Protein AF-A0A2A5C7H6-F1 (afdb_monomer)

Nearest PDB structures (foldseek):
  6e6r-assembly1_A  TM=9.881E-01  e=1.520E-05  Pseudomonas aeruginosa
  4e6k-assembly1_G  TM=1.001E+00  e=2.545E-05  Pseudomonas aeruginosa PAO1
  6e6s-assembly2_B  TM=9.928E-01  e=2.238E-05  Pseudomonas aeruginosa

Organism: NCBI:txid2030880

Sequence (61 aa):
MYVCLCKAVTDSQIKESINSGANSFAEVRRNLGVSTQCGKCMQQARSIVETAVKKAPFHPA

Solvent-accessible surface area (backbone atoms only — not comparable to full-atom values): 3659 Å² total; per-residue (Å²): 101,80,54,25,78,92,58,72,33,33,53,63,57,54,49,48,44,36,77,74,66,36,82,46,59,68,47,43,27,68,76,57,45,50,53,73,74,87,40,82,32,41,70,61,51,43,53,52,40,60,56,42,53,75,66,49,78,90,70,86,128

Radius of gyration: 10.61 Å; Cα contacts (8 Å, |Δi|>4): 78; chains: 1; bounding box: 23×22×27 Å

Mean predicted aligned error: 3.04 Å

InterPro domains:
  IPR007419 BFD-like [2Fe-2S]-binding domain [PF04324] (2-50)
  IPR041854 BFD-like [2Fe-2S]-binding domain s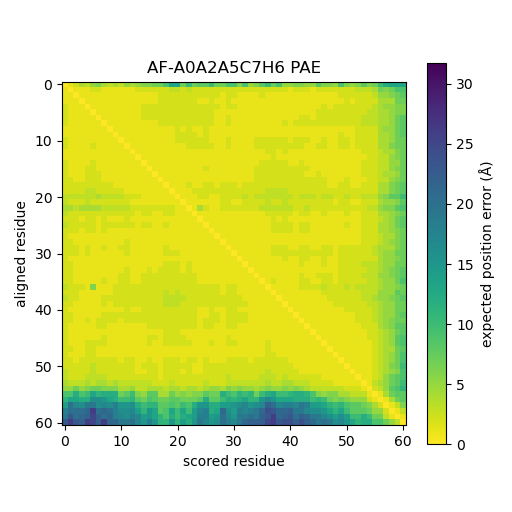uperfamily [G3DSA:1.10.10.1100] (1-55)
  IPR052371 Bacterioferritin-associated ferredoxin [PTHR37424] (1-54)

Structure (mmCIF, N/CA/C/O backbone):
data_AF-A0A2A5C7H6-F1
#
_entry.id   AF-A0A2A5C7H6-F1
#
loop_
_atom_site.group_PDB
_atom_site.id
_atom_site.type_symbol
_atom_site.label_atom_id
_atom_site.label_alt_id
_atom_site.label_comp_id
_atom_site.label_asym_id
_atom_site.label_entity_id
_atom_site.label_seq_id
_atom_site.pdbx_PDB_ins_code
_atom_site.Cartn_x
_atom_site.Cartn_y
_atom_site.Cartn_z
_atom_site.occupancy
_atom_site.B_iso_or_equiv
_atom_site.auth_seq_id
_atom_site.auth_comp_id
_atom_site.auth_asym_id
_atom_site.auth_atom_id
_atom_site.pdbx_PDB_model_num
ATOM 1 N N . MET A 1 1 ? -2.462 10.936 -3.675 1.00 90.00 1 MET A N 1
ATOM 2 C CA . MET A 1 1 ? -1.185 11.053 -4.413 1.00 90.00 1 MET A CA 1
ATOM 3 C C . MET A 1 1 ? -0.672 9.678 -4.826 1.00 90.00 1 MET A C 1
ATOM 5 O O . MET A 1 1 ? -0.889 8.717 -4.094 1.00 90.00 1 MET A O 1
ATOM 9 N N . TYR A 1 2 ? 0.027 9.575 -5.961 1.00 97.81 2 TYR A N 1
ATOM 10 C CA . TYR A 1 2 ? 0.787 8.363 -6.282 1.00 97.81 2 TYR A CA 1
ATOM 11 C C . TYR A 1 2 ? 1.990 8.238 -5.352 1.00 97.81 2 TYR A C 1
ATOM 13 O O . TYR A 1 2 ? 2.784 9.164 -5.220 1.00 97.81 2 TYR A O 1
ATOM 21 N N . VAL A 1 3 ? 2.107 7.077 -4.720 1.00 98.38 3 VAL A N 1
ATOM 22 C CA . VAL A 1 3 ? 3.218 6.720 -3.835 1.00 98.38 3 VAL A CA 1
ATOM 23 C C . VAL A 1 3 ? 4.208 5.836 -4.587 1.00 98.38 3 VAL A C 1
ATOM 25 O O . VAL A 1 3 ? 5.413 6.032 -4.476 1.00 98.38 3 VAL A O 1
ATOM 28 N N . CYS A 1 4 ? 3.723 4.888 -5.395 1.00 98.69 4 CYS A N 1
ATOM 29 C CA . CYS A 1 4 ? 4.560 4.017 -6.217 1.00 98.69 4 CYS A CA 1
ATOM 30 C C . CYS A 1 4 ? 4.225 4.186 -7.696 1.00 98.69 4 CYS A C 1
ATOM 32 O O . CYS A 1 4 ? 3.210 3.675 -8.158 1.00 98.69 4 CYS A O 1
ATOM 34 N N . LEU A 1 5 ? 5.107 4.842 -8.451 1.00 98.56 5 LEU A N 1
ATOM 35 C CA . LEU A 1 5 ? 4.929 5.020 -9.898 1.00 98.56 5 LEU A CA 1
ATOM 36 C C . LEU A 1 5 ? 5.059 3.697 -10.664 1.00 98.56 5 LEU A C 1
ATOM 38 O O . LEU A 1 5 ? 4.270 3.410 -11.550 1.00 98.56 5 LEU A O 1
ATOM 42 N N . CYS A 1 6 ? 6.003 2.850 -10.252 1.00 98.62 6 CYS A N 1
ATOM 43 C CA . CYS A 1 6 ? 6.249 1.526 -10.825 1.00 98.62 6 CYS A CA 1
ATOM 44 C C . CYS A 1 6 ? 5.023 0.601 -10.850 1.00 98.62 6 CYS A C 1
ATOM 46 O O . CYS A 1 6 ? 4.894 -0.236 -11.736 1.00 98.62 6 CYS A O 1
ATOM 48 N N . LYS A 1 7 ? 4.157 0.715 -9.841 1.00 98.56 7 LYS A N 1
ATOM 49 C CA . LYS A 1 7 ? 2.985 -0.151 -9.655 1.00 98.56 7 LYS A CA 1
ATOM 50 C C . LYS A 1 7 ? 1.671 0.625 -9.647 1.00 98.56 7 LYS A C 1
ATOM 52 O O . LYS A 1 7 ? 0.648 0.055 -9.302 1.00 98.56 7 LYS A O 1
ATOM 57 N N . ALA A 1 8 ? 1.715 1.915 -9.987 1.00 98.38 8 ALA A N 1
ATOM 58 C CA . ALA A 1 8 ? 0.574 2.826 -9.937 1.00 98.38 8 ALA A CA 1
ATOM 59 C C . ALA A 1 8 ? -0.212 2.762 -8.606 1.00 98.38 8 ALA A C 1
ATOM 61 O O . ALA A 1 8 ? -1.437 2.782 -8.599 1.00 98.38 8 ALA A O 1
ATOM 62 N N . VAL A 1 9 ? 0.494 2.694 -7.469 1.00 98.69 9 VAL A N 1
ATOM 63 C CA . VAL A 1 9 ? -0.135 2.632 -6.136 1.00 98.69 9 VAL A CA 1
ATOM 64 C C . VAL A 1 9 ? -0.255 4.030 -5.546 1.00 98.69 9 VAL A C 1
ATOM 66 O O . VAL A 1 9 ? 0.730 4.776 -5.490 1.00 98.69 9 VAL A O 1
ATOM 69 N N . THR A 1 10 ? -1.444 4.365 -5.061 1.00 98.75 10 THR A N 1
ATOM 70 C CA . THR A 1 10 ? -1.774 5.631 -4.398 1.00 98.75 10 THR A CA 1
ATOM 71 C C . THR A 1 10 ? -1.827 5.494 -2.877 1.00 98.75 10 THR A C 1
ATOM 73 O O . THR A 1 10 ? -1.950 4.397 -2.333 1.00 98.75 10 THR A O 1
ATOM 76 N N . ASP A 1 11 ? -1.753 6.618 -2.164 1.00 98.19 11 ASP A N 1
ATOM 77 C CA . ASP A 1 11 ? -1.912 6.630 -0.706 1.00 98.19 11 ASP A CA 1
ATOM 78 C C . ASP A 1 11 ? -3.310 6.166 -0.267 1.00 98.19 11 ASP A C 1
ATOM 80 O O . ASP A 1 11 ? -3.426 5.506 0.763 1.00 98.19 11 ASP A O 1
ATOM 84 N N . SER A 1 12 ? -4.35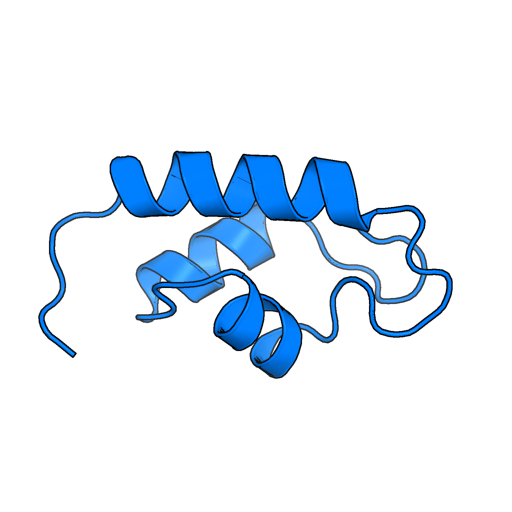4 6.463 -1.050 1.00 98.12 12 SER A N 1
ATOM 85 C CA . SER A 1 12 ? -5.716 5.991 -0.782 1.00 98.12 12 SER A CA 1
ATOM 86 C C . SER A 1 12 ? -5.808 4.470 -0.847 1.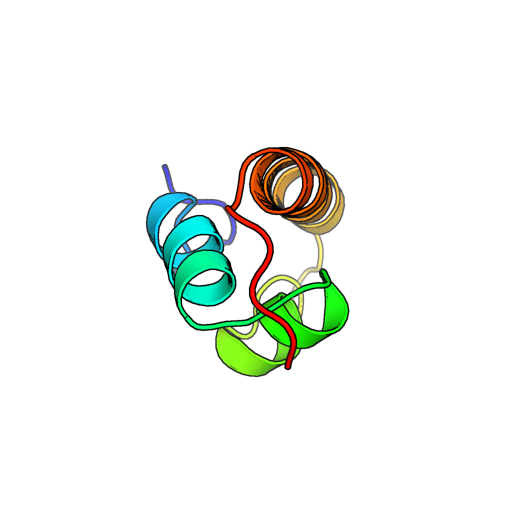00 98.12 12 SER A C 1
ATOM 88 O O . SER A 1 12 ? -6.346 3.876 0.077 1.00 98.12 12 SER A O 1
ATOM 90 N N . GLN A 1 13 ? -5.202 3.833 -1.855 1.00 98.50 13 GLN A N 1
ATOM 91 C CA . GLN A 1 13 ? -5.167 2.366 -1.953 1.00 98.50 13 GLN A CA 1
ATOM 92 C C . GLN A 1 13 ? -4.398 1.726 -0.791 1.00 98.50 13 GLN A C 1
ATOM 94 O O . GLN A 1 13 ? -4.794 0.678 -0.289 1.00 98.50 13 GLN A O 1
ATOM 99 N N . ILE A 1 14 ? -3.315 2.360 -0.321 1.00 98.19 14 ILE A N 1
ATOM 100 C CA . ILE A 1 14 ? -2.592 1.895 0.875 1.00 98.19 14 ILE A CA 1
ATOM 101 C C . ILE A 1 14 ? -3.507 1.929 2.106 1.00 98.19 14 ILE A C 1
ATOM 103 O O . ILE A 1 14 ? -3.575 0.949 2.843 1.00 98.19 14 ILE A O 1
ATOM 107 N N . LYS A 1 15 ? -4.217 3.042 2.325 1.00 96.94 15 LYS A N 1
ATOM 108 C CA . LYS A 1 15 ? -5.152 3.197 3.452 1.00 96.94 15 LYS A CA 1
ATOM 109 C C . LYS A 1 15 ? -6.329 2.228 3.350 1.00 96.94 15 LYS A C 1
ATOM 111 O O . LYS A 1 15 ? -6.718 1.648 4.355 1.00 96.94 15 LYS A O 1
ATOM 116 N N . GLU A 1 16 ? -6.862 2.026 2.150 1.00 97.00 16 GLU A N 1
ATOM 117 C CA . GLU A 1 16 ? -7.934 1.068 1.885 1.00 97.00 16 GLU A CA 1
ATOM 118 C C . GLU A 1 16 ? -7.494 -0.362 2.198 1.00 97.00 16 GLU A C 1
ATOM 120 O O . GLU A 1 16 ? -8.182 -1.038 2.950 1.00 97.00 16 GLU A O 1
ATOM 125 N N . SER A 1 17 ? -6.301 -0.785 1.758 1.00 96.75 17 SER A N 1
ATOM 126 C CA . SER A 1 17 ? -5.770 -2.109 2.110 1.00 96.75 17 SER A CA 1
ATOM 127 C C . SER A 1 17 ? -5.680 -2.324 3.624 1.00 96.75 17 SER A C 1
ATOM 129 O O . SER A 1 17 ? -5.849 -3.456 4.069 1.00 96.75 17 SER A O 1
ATOM 131 N N . ILE A 1 18 ? -5.398 -1.276 4.403 1.00 96.44 18 ILE A N 1
ATOM 132 C CA . ILE A 1 18 ? -5.354 -1.3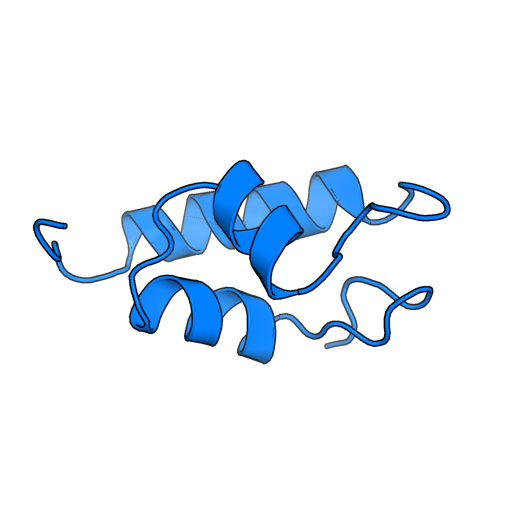41 5.873 1.00 96.44 18 ILE A CA 1
ATOM 133 C C . ILE A 1 18 ? -6.764 -1.428 6.454 1.00 96.44 18 ILE A C 1
ATOM 135 O O . ILE A 1 18 ? -7.023 -2.262 7.315 1.00 96.44 18 ILE A O 1
ATOM 139 N N . ASN A 1 19 ? -7.697 -0.627 5.938 1.00 94.38 19 ASN A N 1
ATOM 140 C CA . ASN A 1 19 ? -9.108 -0.708 6.318 1.00 94.38 19 ASN A CA 1
ATOM 141 C C . ASN A 1 19 ? -9.729 -2.072 5.970 1.00 94.38 19 ASN A C 1
ATOM 143 O O . ASN A 1 19 ? -10.657 -2.503 6.644 1.00 94.38 19 ASN A O 1
ATOM 147 N N . SER A 1 20 ? -9.203 -2.761 4.954 1.00 94.00 20 SER A N 1
ATOM 148 C CA . SER A 1 20 ? -9.572 -4.133 4.585 1.00 94.00 20 SER A CA 1
ATOM 149 C C . SER A 1 20 ? -8.839 -5.217 5.389 1.00 94.00 20 SER A C 1
ATOM 151 O O . SER A 1 20 ? -8.977 -6.394 5.068 1.00 94.00 20 SER A O 1
ATOM 153 N N . GLY A 1 21 ? -8.057 -4.847 6.410 1.00 93.75 21 GLY A N 1
ATOM 154 C CA . GLY A 1 21 ? -7.450 -5.780 7.363 1.00 93.75 21 GLY A CA 1
ATOM 155 C C . GLY A 1 21 ? -5.926 -5.892 7.310 1.00 93.75 21 GLY A C 1
ATOM 156 O O . GLY A 1 21 ? -5.357 -6.566 8.164 1.00 93.75 21 GLY A O 1
ATOM 157 N N . ALA A 1 22 ? -5.236 -5.232 6.370 1.00 95.88 22 ALA A N 1
ATOM 158 C CA . ALA A 1 22 ? -3.774 -5.249 6.381 1.00 95.88 22 ALA A CA 1
ATOM 159 C C . ALA A 1 22 ? -3.225 -4.485 7.601 1.00 95.88 22 ALA A C 1
ATOM 161 O O . ALA A 1 22 ? -3.477 -3.293 7.770 1.00 95.88 22 ALA A O 1
ATOM 162 N N . ASN A 1 23 ? -2.415 -5.139 8.426 1.00 94.88 23 ASN A N 1
ATOM 163 C CA . ASN A 1 23 ? -1.870 -4.575 9.666 1.00 94.88 23 ASN A CA 1
ATOM 164 C C . ASN A 1 23 ? -0.382 -4.196 9.567 1.00 94.88 23 ASN A C 1
ATOM 166 O O . ASN A 1 23 ? 0.201 -3.665 10.514 1.00 94.88 23 ASN A O 1
ATOM 170 N N . SER A 1 24 ? 0.255 -4.468 8.426 1.00 96.44 24 SER A N 1
ATOM 171 C CA . SER A 1 24 ? 1.696 -4.294 8.263 1.00 96.44 24 SER A CA 1
ATOM 172 C C . SER A 1 24 ? 2.089 -3.886 6.847 1.00 96.44 24 SER A C 1
ATOM 174 O O . SER A 1 24 ? 1.391 -4.132 5.863 1.00 96.44 24 SER A O 1
ATOM 176 N N . PHE A 1 25 ? 3.281 -3.295 6.716 1.00 97.94 25 PHE A N 1
ATOM 177 C CA . PHE A 1 25 ? 3.836 -2.956 5.403 1.00 97.94 25 PHE A CA 1
ATOM 178 C C . PHE A 1 25 ? 4.041 -4.200 4.527 1.00 97.94 25 PHE A C 1
ATOM 180 O O . PHE A 1 25 ? 3.910 -4.114 3.309 1.00 97.94 25 PHE A O 1
ATOM 187 N N . ALA A 1 26 ? 4.347 -5.351 5.133 1.00 98.12 26 ALA A N 1
ATOM 188 C CA . ALA A 1 26 ? 4.522 -6.607 4.413 1.00 98.12 26 ALA A CA 1
ATOM 189 C C . ALA A 1 26 ? 3.220 -7.059 3.733 1.00 98.12 26 ALA A C 1
ATOM 191 O O . ALA A 1 26 ? 3.247 -7.434 2.560 1.00 98.12 26 ALA A O 1
ATOM 192 N N . GLU A 1 27 ? 2.089 -6.959 4.432 1.00 98.00 27 GLU A N 1
ATOM 193 C CA . GLU A 1 27 ? 0.768 -7.279 3.882 1.00 98.00 27 GLU A CA 1
ATOM 194 C C . GLU A 1 27 ? 0.345 -6.278 2.808 1.00 98.00 27 GLU A C 1
ATOM 196 O O . GLU A 1 27 ? -0.016 -6.684 1.707 1.00 98.00 27 GLU A O 1
ATOM 201 N N . VAL A 1 28 ? 0.508 -4.974 3.049 1.00 98.31 28 VAL A N 1
ATOM 202 C CA . VAL A 1 28 ? 0.223 -3.946 2.030 1.00 98.31 28 VAL A CA 1
ATOM 203 C C . VAL A 1 28 ? 1.081 -4.153 0.775 1.00 98.31 28 VAL A C 1
ATOM 205 O O . VAL A 1 28 ? 0.591 -4.055 -0.351 1.00 98.31 28 VAL A O 1
ATOM 208 N N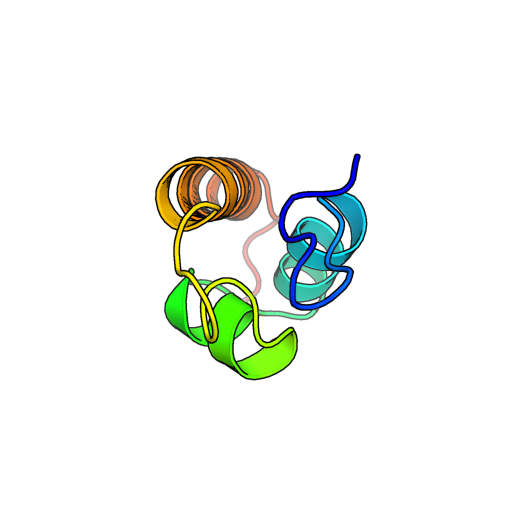 . ARG A 1 29 ? 2.367 -4.487 0.941 1.00 98.38 29 ARG A N 1
ATOM 209 C CA . ARG A 1 29 ? 3.268 -4.834 -0.167 1.00 98.38 29 ARG A CA 1
ATOM 210 C C . ARG A 1 29 ? 2.805 -6.082 -0.913 1.00 98.38 29 ARG A C 1
ATOM 212 O O . ARG A 1 29 ? 2.905 -6.098 -2.138 1.00 98.38 29 ARG A O 1
ATOM 219 N N . ARG A 1 30 ? 2.323 -7.108 -0.209 1.00 98.38 30 ARG A N 1
ATOM 220 C CA . ARG A 1 30 ? 1.765 -8.318 -0.828 1.00 98.38 30 ARG A CA 1
ATOM 221 C C . ARG A 1 30 ? 0.500 -7.994 -1.630 1.00 98.38 30 ARG A C 1
ATOM 223 O O . ARG A 1 30 ? 0.398 -8.441 -2.765 1.00 98.38 30 ARG A O 1
ATOM 230 N N . ASN A 1 31 ? -0.400 -7.185 -1.075 1.00 98.00 31 ASN A N 1
ATOM 231 C CA . ASN A 1 31 ? -1.701 -6.877 -1.672 1.00 98.00 31 ASN A CA 1
ATOM 232 C C . ASN A 1 31 ? -1.593 -5.938 -2.881 1.00 98.00 31 ASN A C 1
ATOM 234 O O . ASN A 1 31 ? -2.250 -6.150 -3.894 1.00 98.00 31 ASN A O 1
ATOM 238 N N . LEU A 1 32 ? -0.761 -4.896 -2.784 1.00 98.38 32 LEU A N 1
ATOM 239 C CA . LEU A 1 32 ? -0.693 -3.821 -3.784 1.00 98.38 32 LEU A CA 1
ATOM 240 C C . LEU A 1 32 ? 0.551 -3.897 -4.679 1.00 98.38 32 LEU A C 1
ATOM 242 O O . LEU A 1 32 ? 0.712 -3.101 -5.602 1.00 98.38 32 LEU A O 1
ATOM 246 N N . GLY A 1 33 ? 1.502 -4.780 -4.369 1.00 98.44 33 GLY A N 1
ATOM 247 C CA . GLY A 1 33 ? 2.796 -4.838 -5.050 1.00 98.44 33 GLY A CA 1
ATOM 248 C C . GLY A 1 33 ? 3.700 -3.627 -4.785 1.00 98.44 33 GLY A C 1
ATOM 249 O O . GLY A 1 33 ? 4.750 -3.505 -5.419 1.00 98.44 33 GLY A O 1
ATOM 250 N N . VAL A 1 34 ? 3.350 -2.721 -3.866 1.00 98.62 34 VAL A N 1
ATOM 251 C CA . VAL A 1 34 ? 4.149 -1.517 -3.581 1.00 98.62 34 VAL A CA 1
ATOM 252 C C . VAL A 1 34 ? 5.598 -1.877 -3.220 1.00 98.62 34 VAL A C 1
ATOM 254 O O . VAL A 1 34 ? 5.863 -2.826 -2.487 1.00 98.62 34 VAL A O 1
ATOM 257 N N . SER A 1 35 ? 6.563 -1.122 -3.755 1.00 98.38 35 SER A N 1
ATOM 258 C CA . SER A 1 35 ? 8.007 -1.334 -3.533 1.00 98.38 35 SER A CA 1
ATOM 259 C C . SER A 1 35 ? 8.577 -2.672 -4.037 1.00 98.38 35 SER A C 1
ATOM 261 O O . SER A 1 35 ? 9.658 -3.061 -3.604 1.00 98.38 35 SER A O 1
ATOM 263 N N . THR A 1 36 ? 7.910 -3.361 -4.970 1.00 98.62 36 THR A N 1
ATOM 264 C CA . THR A 1 36 ? 8.407 -4.629 -5.560 1.00 98.62 36 THR A CA 1
ATOM 265 C C . THR A 1 36 ? 9.166 -4.474 -6.886 1.00 98.62 36 THR A C 1
ATOM 267 O O . THR A 1 36 ? 9.564 -5.471 -7.474 1.00 98.62 36 THR A O 1
ATOM 270 N N . GLN A 1 37 ? 9.373 -3.242 -7.369 1.00 98.56 37 GLN A N 1
AT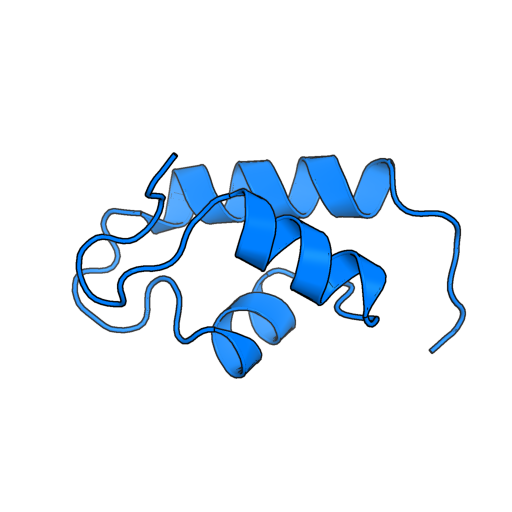OM 271 C CA . GLN A 1 37 ? 10.202 -2.957 -8.551 1.00 98.56 37 GLN A CA 1
ATOM 272 C C . GLN A 1 37 ? 11.453 -2.160 -8.152 1.00 98.56 37 GLN A C 1
ATOM 274 O O . GLN A 1 37 ? 12.399 -2.732 -7.632 1.00 98.56 37 GLN A O 1
ATOM 279 N N . CYS A 1 38 ? 11.469 -0.834 -8.329 1.00 98.50 38 CYS A N 1
ATOM 280 C CA . CYS A 1 38 ? 12.670 -0.025 -8.079 1.00 98.50 38 CYS A CA 1
ATOM 281 C C . CYS A 1 38 ? 12.926 0.302 -6.596 1.00 98.50 38 CYS A C 1
ATOM 283 O O . CYS A 1 38 ? 13.967 0.857 -6.267 1.00 98.50 38 CYS A O 1
ATOM 285 N N . GLY A 1 39 ? 11.952 0.059 -5.711 1.00 97.88 39 GLY A N 1
ATOM 286 C CA . GLY A 1 39 ? 12.066 0.296 -4.266 1.00 97.88 39 GLY A CA 1
ATOM 287 C C . GLY A 1 39 ? 12.087 1.763 -3.805 1.00 97.88 39 GLY A C 1
ATOM 288 O O . GLY A 1 39 ? 11.959 2.006 -2.609 1.00 97.88 39 GLY A O 1
ATOM 289 N N . LYS A 1 40 ? 12.172 2.753 -4.707 1.00 98.50 40 LYS A N 1
ATOM 290 C CA . LYS A 1 40 ? 12.317 4.186 -4.358 1.00 98.50 40 LYS A CA 1
ATOM 291 C C . LYS A 1 40 ? 11.207 4.738 -3.454 1.00 98.50 40 LYS A C 1
ATOM 293 O O . LYS A 1 40 ? 11.445 5.637 -2.661 1.00 98.50 40 LYS A O 1
ATOM 298 N N . CYS A 1 41 ? 10.000 4.184 -3.545 1.00 98.56 41 CYS A N 1
ATOM 299 C CA . CYS A 1 41 ? 8.857 4.584 -2.726 1.00 98.56 41 CYS A CA 1
ATOM 300 C C . CYS A 1 41 ? 8.841 3.977 -1.313 1.00 98.56 41 CYS A C 1
ATOM 302 O O . CYS A 1 41 ? 7.934 4.286 -0.546 1.00 98.56 41 CYS A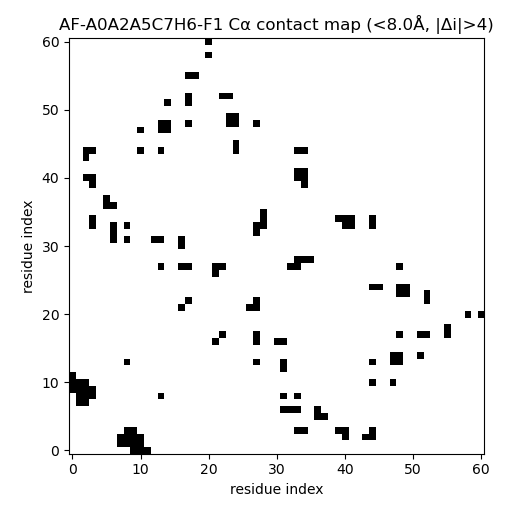 O 1
ATOM 304 N N . MET A 1 42 ? 9.781 3.089 -0.961 1.00 98.25 42 MET A N 1
ATOM 305 C CA . MET A 1 42 ? 9.689 2.257 0.246 1.00 98.25 42 MET A CA 1
ATOM 306 C C . MET A 1 42 ? 9.559 3.063 1.536 1.00 98.25 42 MET A C 1
ATOM 308 O O . MET A 1 42 ? 8.669 2.767 2.328 1.00 98.25 42 MET A O 1
ATOM 312 N N . GLN A 1 43 ? 10.397 4.083 1.735 1.00 98.31 43 GLN A N 1
ATOM 313 C CA . GLN A 1 43 ? 10.345 4.904 2.948 1.00 98.31 43 GLN A CA 1
ATOM 314 C C . GLN A 1 43 ? 9.003 5.638 3.077 1.00 98.31 43 GLN A C 1
ATOM 316 O O . GLN A 1 43 ? 8.358 5.569 4.122 1.00 98.31 43 GLN A O 1
ATOM 321 N N . GLN A 1 44 ? 8.534 6.266 1.994 1.00 98.31 44 GLN A N 1
ATOM 322 C CA . GLN A 1 44 ? 7.258 6.983 1.982 1.00 98.31 44 GLN A CA 1
ATOM 323 C C . GLN A 1 44 ? 6.066 6.038 2.183 1.00 98.31 44 GLN A C 1
ATOM 325 O O . GLN A 1 44 ? 5.207 6.298 3.023 1.00 98.31 44 GLN A O 1
ATOM 330 N N . ALA A 1 45 ? 6.017 4.920 1.454 1.00 98.38 45 ALA A N 1
ATOM 331 C CA . ALA A 1 45 ? 4.950 3.932 1.585 1.00 98.38 45 ALA A CA 1
ATOM 332 C C . ALA A 1 45 ? 4.887 3.360 3.009 1.00 98.38 45 ALA A C 1
ATOM 334 O O . ALA A 1 45 ? 3.804 3.259 3.579 1.00 98.38 45 ALA A O 1
ATOM 335 N N . ARG A 1 46 ? 6.043 3.052 3.610 1.00 98.25 46 ARG A N 1
ATOM 336 C CA . ARG A 1 46 ? 6.130 2.557 4.987 1.00 98.25 46 ARG A CA 1
ATOM 337 C C . ARG A 1 46 ? 5.623 3.583 6.002 1.00 98.25 46 ARG A C 1
ATOM 339 O O . ARG A 1 46 ? 4.825 3.219 6.857 1.00 98.25 46 ARG A O 1
ATOM 346 N N . SER A 1 47 ? 6.000 4.855 5.862 1.00 98.31 47 SER A N 1
ATOM 347 C CA . SER A 1 47 ? 5.512 5.935 6.735 1.00 98.31 47 SER A CA 1
ATOM 348 C C . SER A 1 47 ? 3.986 6.101 6.670 1.00 98.31 47 SER A C 1
ATOM 350 O O . SER A 1 47 ? 3.331 6.277 7.702 1.00 98.31 47 SER A O 1
ATOM 352 N N . ILE A 1 48 ? 3.397 5.975 5.474 1.00 97.94 48 ILE A N 1
ATOM 353 C CA . ILE A 1 48 ? 1.938 6.002 5.298 1.00 97.94 48 ILE A CA 1
ATOM 354 C C . ILE A 1 48 ? 1.295 4.808 6.007 1.00 97.94 48 ILE A C 1
ATOM 356 O O . ILE A 1 48 ? 0.330 5.008 6.742 1.00 97.94 48 ILE A O 1
ATOM 360 N N . VAL A 1 49 ? 1.837 3.596 5.830 1.00 97.81 49 VAL A N 1
ATOM 361 C CA . VAL A 1 49 ? 1.321 2.387 6.490 1.00 97.81 49 VAL A CA 1
ATOM 362 C C . VAL A 1 49 ? 1.384 2.512 8.009 1.00 97.81 49 VAL A C 1
ATOM 364 O O . VAL A 1 49 ? 0.369 2.338 8.671 1.00 97.81 49 VAL A O 1
ATOM 367 N N . GLU A 1 50 ? 2.536 2.877 8.569 1.00 96.88 50 GLU A N 1
ATOM 368 C CA . GLU A 1 50 ? 2.715 3.028 10.020 1.00 96.88 50 GLU A CA 1
ATOM 369 C C .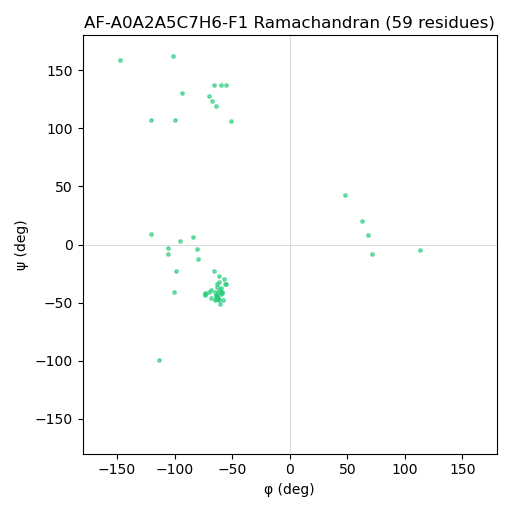 GLU A 1 50 ? 1.770 4.085 10.609 1.00 96.88 50 GLU A C 1
ATOM 371 O O . GLU A 1 50 ? 1.229 3.909 11.702 1.00 96.88 50 GLU A O 1
ATOM 376 N N . THR A 1 51 ? 1.532 5.174 9.875 1.00 96.56 51 THR A N 1
ATOM 377 C CA . THR A 1 51 ? 0.581 6.215 10.282 1.00 96.56 51 THR A CA 1
ATOM 378 C C . THR A 1 51 ? -0.866 5.732 10.205 1.00 96.56 51 THR A C 1
ATOM 380 O O . THR A 1 51 ? -1.666 6.057 11.080 1.00 96.56 51 THR A O 1
ATOM 383 N N . ALA A 1 52 ? -1.220 4.985 9.161 1.00 95.56 52 ALA A N 1
ATOM 384 C CA . ALA A 1 52 ? -2.576 4.503 8.941 1.00 95.56 52 ALA A CA 1
ATOM 385 C C . ALA A 1 52 ? -2.951 3.366 9.903 1.00 95.56 52 ALA A C 1
ATOM 387 O O . ALA A 1 52 ? -4.029 3.426 10.482 1.00 95.56 52 ALA A O 1
ATOM 388 N N . VAL A 1 53 ? -2.052 2.412 10.171 1.00 94.69 53 VAL A N 1
ATOM 389 C CA . VAL A 1 53 ? -2.272 1.332 11.155 1.00 94.69 53 VAL A CA 1
ATOM 390 C C . VAL A 1 53 ? -2.541 1.897 12.552 1.00 94.69 53 VAL A C 1
ATOM 392 O O . VAL A 1 53 ? -3.451 1.440 13.229 1.00 94.69 53 VAL A O 1
ATOM 395 N N . LYS A 1 54 ? -1.823 2.950 12.969 1.00 92.19 54 LYS A N 1
ATOM 396 C CA . LYS A 1 54 ? -2.070 3.626 14.259 1.00 92.19 54 LYS A CA 1
ATOM 397 C C . LYS A 1 54 ? -3.431 4.325 14.345 1.00 92.19 54 LYS A C 1
ATOM 399 O O . LYS A 1 54 ? -3.889 4.612 15.445 1.00 92.19 54 LYS A O 1
ATOM 404 N N . LYS A 1 55 ? -4.030 4.670 13.202 1.00 88.25 55 LYS A N 1
ATOM 405 C CA . LYS A 1 55 ? -5.320 5.373 13.117 1.00 88.25 55 LYS A CA 1
ATOM 406 C C . LYS A 1 55 ? -6.492 4.434 12.852 1.00 88.25 55 LYS A C 1
ATOM 408 O O . LYS A 1 55 ? -7.627 4.824 13.110 1.00 88.25 55 LYS A O 1
ATOM 413 N N . ALA A 1 56 ? -6.236 3.256 12.291 1.00 79.69 56 ALA A N 1
ATOM 414 C CA . ALA A 1 56 ? -7.274 2.300 11.962 1.00 79.69 56 ALA A CA 1
ATOM 415 C C . ALA A 1 56 ? -7.931 1.778 13.253 1.00 79.69 56 ALA A C 1
ATOM 417 O O . ALA A 1 56 ? -7.225 1.497 14.226 1.00 79.69 56 ALA A O 1
ATOM 418 N N . PRO A 1 57 ? -9.270 1.652 13.292 1.00 69.19 57 PRO A N 1
ATOM 419 C CA . PRO A 1 57 ? -9.936 0.981 14.398 1.00 69.19 57 PRO A CA 1
ATOM 420 C C . PRO A 1 57 ? -9.425 -0.458 14.479 1.00 69.19 57 PRO A C 1
ATOM 422 O O . PRO A 1 57 ? -9.261 -1.116 13.449 1.00 69.19 57 PRO A O 1
ATOM 425 N N . PHE A 1 58 ? -9.155 -0.922 15.701 1.00 68.19 58 PHE A N 1
ATOM 426 C CA . PHE A 1 58 ? -8.690 -2.278 15.973 1.00 68.19 58 PHE A CA 1
ATOM 427 C C . PHE A 1 58 ? -9.617 -3.299 15.297 1.00 68.19 58 PHE A C 1
ATOM 429 O O . PHE A 1 58 ? -10.745 -3.504 15.740 1.00 68.19 58 PHE A O 1
ATOM 436 N N . HIS A 1 59 ? -9.135 -3.915 14.218 1.00 57.00 59 HIS A N 1
ATOM 437 C CA . HIS A 1 59 ? -9.723 -5.112 13.632 1.00 57.00 59 HIS A CA 1
ATOM 438 C C . HIS A 1 59 ? -8.894 -6.298 14.126 1.00 57.00 59 HIS A C 1
ATOM 440 O O . HIS A 1 59 ? -7.744 -6.434 13.697 1.00 57.00 59 HIS A O 1
ATOM 446 N N . PRO A 1 60 ? -9.410 -7.128 15.050 1.00 56.00 60 PRO A N 1
ATOM 447 C CA . PRO A 1 60 ? -8.792 -8.417 15.304 1.00 56.00 60 PRO A CA 1
ATOM 448 C C . PRO A 1 60 ? -8.914 -9.245 14.017 1.00 56.00 60 PRO A C 1
ATOM 450 O O . PRO A 1 60 ? -10.020 -9.437 13.513 1.00 56.00 60 PRO A O 1
ATOM 453 N N . ALA A 1 61 ? -7.761 -9.623 13.461 1.00 55.09 61 ALA A N 1
ATOM 454 C CA . ALA A 1 61 ? -7.645 -10.533 12.324 1.00 55.09 61 ALA A CA 1
ATOM 455 C C . ALA A 1 61 ? -8.064 -11.959 12.704 1.00 55.09 61 ALA A C 1
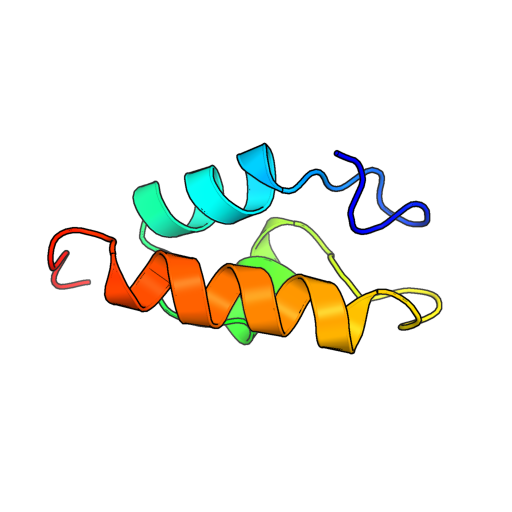ATOM 457 O O . ALA A 1 61 ? -7.842 -12.337 13.880 1.00 55.09 61 ALA A O 1
#

Foldseek 3Di:
DQLAPPQRDDLVLLLVQVLVPDLAPVSSCVVRVGCVPPNPSVVVSRVSNVVSNVVHDDDDD

pLDDT: mean 93.97, std 10.43, range [55.09, 98.75]

Secondary structure (DSSP, 8-state):
-EEETTTTEEHHHHHHHHHTT--SHHHHHHHH-TTSSS-TTHHHHHHHHHHHHTTS-----